Protein AF-W1MX96-F1 (afdb_monomer)

Sequence (68 aa):
MGLADTRGTLFNHYAKILEQVNPKIFLVENVKGLTTHDHGRTLKTMIKVFEDLEYKKTYSESLRQSQL

Mean predicted aligned error: 7.21 Å

Foldseek 3Di:
DQCPDPNVVVLVVVLVCCLVVVDPDDDDDDDPCCCCPPPNVNVVVSVVSCVVSVDDDDDDDPPDPPPD

Structure (mmCIF, N/CA/C/O backbone):
data_AF-W1MX96-F1
#
_entry.id   AF-W1MX96-F1
#
loop_
_atom_site.group_PDB
_atom_site.id
_atom_site.type_symbol
_atom_site.label_atom_id
_atom_site.label_alt_id
_atom_site.label_comp_id
_atom_site.label_asym_id
_atom_site.label_entity_id
_atom_site.label_seq_id
_atom_site.pdbx_PDB_i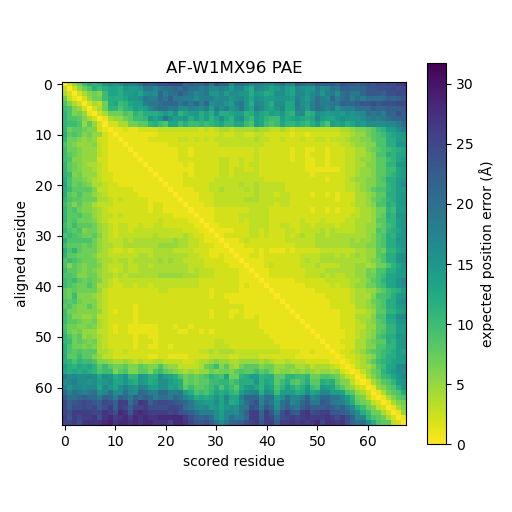ns_code
_atom_site.Cartn_x
_atom_site.Cartn_y
_atom_site.Cartn_z
_atom_site.occupancy
_atom_site.B_iso_or_equiv
_atom_site.auth_seq_id
_atom_site.auth_comp_id
_atom_site.auth_asym_id
_atom_site.auth_atom_id
_atom_site.pdbx_PDB_model_num
ATOM 1 N N . MET A 1 1 ? 0.984 -1.134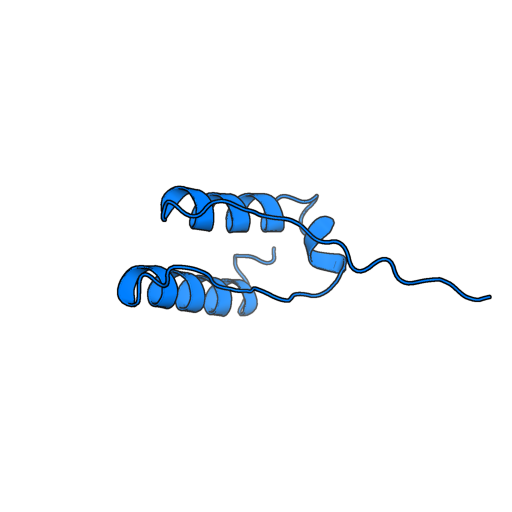 -21.143 1.00 49.91 1 MET A N 1
ATOM 2 C CA . MET A 1 1 ? -0.368 -1.123 -20.542 1.00 49.91 1 MET A CA 1
ATOM 3 C C . MET A 1 1 ? -0.442 -2.288 -19.559 1.00 49.91 1 MET A C 1
ATOM 5 O O . MET A 1 1 ? -0.276 -3.407 -20.010 1.00 49.91 1 MET A O 1
ATOM 9 N N . GLY A 1 2 ? -0.567 -2.053 -18.245 1.00 54.47 2 GLY A N 1
ATOM 10 C CA . GLY A 1 2 ? -0.547 -3.136 -17.230 1.00 54.47 2 GLY A CA 1
ATOM 11 C C . GLY A 1 2 ? -1.781 -3.194 -16.327 1.00 54.47 2 GLY A C 1
ATOM 12 O O . GLY A 1 2 ? -2.194 -4.280 -15.944 1.00 54.47 2 GLY A O 1
ATOM 13 N N . LEU A 1 3 ? -2.433 -2.053 -16.070 1.00 57.06 3 LEU A N 1
ATOM 14 C CA . LEU A 1 3 ? -3.752 -2.008 -15.417 1.00 57.06 3 LEU A CA 1
ATOM 15 C C . LEU A 1 3 ? -4.896 -2.498 -16.328 1.00 57.06 3 LEU A C 1
ATOM 17 O O . LEU A 1 3 ? -5.946 -2.872 -15.825 1.00 57.06 3 LEU A O 1
ATOM 21 N N . ALA A 1 4 ? -4.683 -2.521 -17.649 1.00 54.56 4 ALA A N 1
ATOM 22 C CA . ALA A 1 4 ? -5.633 -3.035 -18.645 1.00 54.56 4 ALA A CA 1
ATOM 23 C C . ALA A 1 4 ? -5.352 -4.493 -19.075 1.00 54.56 4 ALA A C 1
ATOM 25 O O . ALA A 1 4 ? -6.051 -5.031 -19.924 1.00 54.56 4 ALA A O 1
ATOM 26 N N . ASP A 1 5 ? -4.309 -5.114 -18.520 1.00 57.16 5 ASP A N 1
ATOM 27 C CA . ASP A 1 5 ? -3.940 -6.515 -18.750 1.00 57.16 5 ASP A CA 1
ATOM 28 C C . ASP A 1 5 ? -4.502 -7.383 -17.600 1.00 57.16 5 ASP A C 1
ATOM 30 O O . ASP A 1 5 ? -4.900 -6.863 -16.559 1.00 57.16 5 ASP A O 1
ATOM 34 N N . THR A 1 6 ? -4.504 -8.706 -17.742 1.00 54.59 6 THR A N 1
ATOM 35 C CA . THR A 1 6 ? -5.003 -9.711 -16.769 1.00 54.59 6 THR A CA 1
ATOM 36 C C . THR A 1 6 ? -4.457 -9.570 -15.330 1.00 54.59 6 THR A C 1
ATOM 38 O O . THR A 1 6 ? -5.037 -10.066 -14.361 1.00 54.59 6 THR A O 1
ATOM 41 N N . ARG A 1 7 ? -3.354 -8.840 -15.142 1.00 58.78 7 ARG A N 1
ATOM 42 C CA . ARG A 1 7 ? -2.815 -8.469 -13.820 1.00 58.78 7 ARG A CA 1
ATOM 43 C C . ARG A 1 7 ? -3.569 -7.306 -13.167 1.00 58.78 7 ARG A C 1
ATOM 45 O O . ARG A 1 7 ? -3.741 -7.303 -11.950 1.00 58.78 7 ARG A O 1
ATOM 52 N N . GLY A 1 8 ? -4.072 -6.362 -13.961 1.00 60.78 8 GLY A N 1
ATOM 53 C CA . GLY A 1 8 ? -4.981 -5.313 -13.502 1.00 60.78 8 GLY A CA 1
ATOM 54 C C . GLY A 1 8 ? -6.298 -5.882 -12.970 1.00 60.78 8 GLY A C 1
ATOM 55 O O . GLY A 1 8 ? -6.828 -5.380 -11.982 1.00 60.78 8 GLY A O 1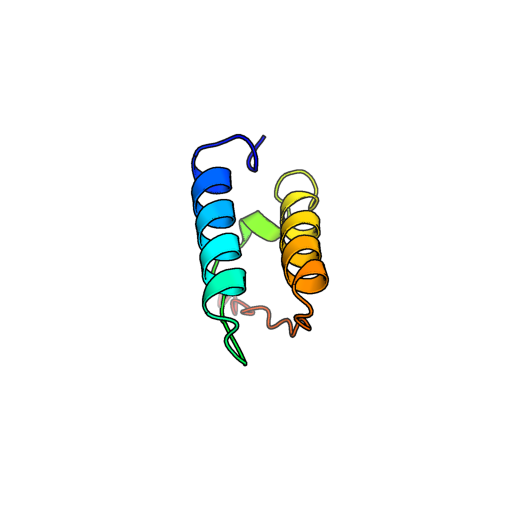
ATOM 56 N N . THR A 1 9 ? -6.779 -6.996 -13.535 1.00 72.56 9 THR A N 1
ATOM 57 C CA . THR A 1 9 ? -7.976 -7.680 -13.024 1.00 72.56 9 THR A CA 1
ATOM 58 C C . THR A 1 9 ? -7.777 -8.287 -11.634 1.00 72.56 9 THR A C 1
ATOM 60 O O . THR A 1 9 ? -8.671 -8.148 -10.802 1.00 72.56 9 THR A O 1
ATOM 63 N N . LEU A 1 10 ? -6.614 -8.878 -11.320 1.00 87.06 10 LEU A N 1
ATOM 64 C CA . LEU A 1 10 ? -6.369 -9.431 -9.977 1.00 87.06 10 LEU A CA 1
ATOM 65 C C . LEU A 1 10 ? -6.298 -8.332 -8.907 1.00 87.06 10 LEU A C 1
ATOM 67 O O . LEU A 1 10 ? -6.878 -8.485 -7.834 1.00 87.06 10 LEU A O 1
ATOM 71 N N . PHE A 1 11 ? -5.656 -7.201 -9.218 1.00 90.56 11 PHE A N 1
ATOM 72 C CA . PHE A 1 11 ? -5.643 -6.040 -8.326 1.00 90.56 11 PHE A CA 1
ATOM 73 C C . PHE A 1 11 ? -7.061 -5.523 -8.038 1.00 90.56 11 PHE A C 1
ATOM 75 O O . PHE A 1 11 ? -7.395 -5.258 -6.886 1.00 90.56 11 PHE A O 1
ATOM 82 N N . ASN A 1 12 ? -7.923 -5.448 -9.056 1.00 88.06 12 ASN A N 1
ATOM 83 C CA . ASN A 1 12 ? -9.309 -5.012 -8.874 1.00 88.06 12 ASN A CA 1
ATOM 84 C C . ASN A 1 12 ? -10.096 -5.953 -7.950 1.00 88.06 12 ASN A C 1
ATOM 86 O O . ASN A 1 12 ? -10.881 -5.491 -7.125 1.00 88.06 12 ASN A O 1
ATOM 90 N N . HIS A 1 13 ? -9.894 -7.269 -8.061 1.00 92.44 13 HIS A N 1
ATOM 91 C CA . HIS A 1 13 ? -10.506 -8.225 -7.135 1.00 92.44 13 HIS A CA 1
ATOM 92 C C . HIS A 1 13 ? -9.960 -8.078 -5.716 1.00 92.44 13 HIS A C 1
ATOM 94 O O . HIS A 1 13 ? -10.735 -8.106 -4.765 1.00 92.44 13 HIS A O 1
ATOM 100 N N . TYR A 1 14 ? -8.653 -7.859 -5.572 1.00 93.81 14 TYR A N 1
ATOM 101 C CA . TYR A 1 14 ? -8.035 -7.604 -4.276 1.00 93.81 14 TYR A CA 1
ATOM 102 C C . TYR A 1 14 ? -8.621 -6.353 -3.601 1.00 93.81 14 TYR A C 1
ATOM 104 O O . TYR A 1 14 ? -9.022 -6.417 -2.443 1.00 93.81 14 TYR A O 1
ATOM 112 N N . ALA A 1 15 ? -8.761 -5.244 -4.336 1.00 93.62 15 ALA A N 1
ATOM 113 C CA . ALA A 1 15 ? -9.378 -4.018 -3.827 1.00 93.62 15 ALA A CA 1
ATOM 114 C C . ALA A 1 15 ? -10.834 -4.237 -3.377 1.00 93.62 15 ALA A C 1
ATOM 116 O O . ALA A 1 15 ? -11.215 -3.776 -2.305 1.00 93.62 15 ALA A O 1
ATOM 117 N N . LYS A 1 16 ? -11.622 -5.015 -4.134 1.00 95.12 16 LYS A N 1
ATOM 118 C CA . LYS A 1 16 ? -12.992 -5.393 -3.737 1.00 95.12 16 LYS A CA 1
ATOM 119 C C . LYS A 1 16 ? -13.027 -6.209 -2.445 1.00 95.12 16 LYS A C 1
ATOM 121 O O . LYS A 1 16 ? -13.911 -6.008 -1.623 1.00 95.12 16 LYS A O 1
ATOM 126 N N . ILE A 1 17 ? -12.076 -7.125 -2.256 1.00 96.38 17 ILE A N 1
ATOM 127 C CA . ILE A 1 17 ? -11.972 -7.898 -1.012 1.00 96.38 17 ILE A CA 1
ATOM 128 C C . ILE A 1 17 ? -11.624 -6.974 0.158 1.00 96.38 17 ILE A C 1
ATOM 130 O O . ILE A 1 17 ? -12.220 -7.111 1.222 1.00 96.38 17 ILE A O 1
ATOM 134 N N . LEU A 1 18 ? -10.704 -6.021 -0.029 1.00 96.88 18 LEU A N 1
ATOM 135 C CA . LEU A 1 18 ? -10.372 -5.046 1.012 1.00 96.88 18 LEU A CA 1
ATOM 136 C C . LEU A 1 18 ? -11.583 -4.204 1.414 1.00 96.88 18 LEU A C 1
ATOM 138 O O . LEU A 1 18 ? -11.827 -4.047 2.603 1.00 96.88 18 LEU A O 1
ATOM 142 N N . GLU A 1 19 ? -12.359 -3.720 0.446 1.00 96.31 19 GLU A N 1
ATOM 143 C CA . GLU A 1 19 ? -13.583 -2.957 0.706 1.00 96.31 19 GLU A CA 1
ATOM 144 C C . GLU A 1 19 ? -14.620 -3.783 1.488 1.00 96.31 19 GLU A C 1
ATOM 146 O O . GLU A 1 19 ? -15.209 -3.300 2.450 1.00 96.31 19 GLU A O 1
ATOM 151 N N . GLN A 1 20 ? -14.810 -5.054 1.119 1.00 97.62 20 GLN A N 1
ATOM 152 C CA . GLN A 1 20 ? -15.785 -5.937 1.767 1.00 97.62 20 GLN A CA 1
ATOM 153 C C . GLN A 1 20 ? -15.371 -6.375 3.174 1.00 97.62 20 GLN A C 1
ATOM 155 O O . GLN A 1 20 ? -16.208 -6.458 4.071 1.00 97.62 20 GLN A O 1
ATOM 160 N N . VAL A 1 21 ? -14.096 -6.716 3.359 1.00 97.94 21 VAL A N 1
ATOM 161 C CA . VAL A 1 21 ? -13.579 -7.248 4.628 1.00 97.94 21 VAL A CA 1
ATOM 162 C C . VAL A 1 21 ? -13.219 -6.120 5.595 1.00 97.94 21 VAL A C 1
ATOM 164 O O . VAL A 1 21 ? -13.260 -6.328 6.806 1.00 97.94 21 VAL A O 1
ATOM 167 N N . ASN A 1 22 ? -12.860 -4.944 5.075 1.00 96.69 22 ASN A N 1
ATOM 168 C CA . ASN A 1 22 ?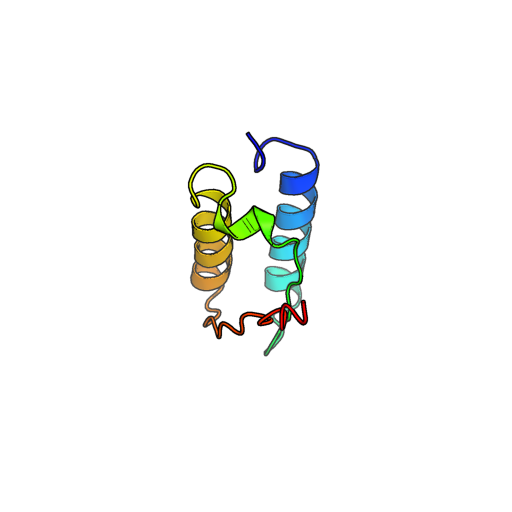 -12.371 -3.785 5.819 1.00 96.69 22 ASN A CA 1
ATOM 169 C C . ASN A 1 22 ? -11.358 -4.158 6.928 1.00 96.69 22 ASN A C 1
ATOM 171 O O . ASN A 1 22 ? -11.574 -3.869 8.113 1.00 96.69 22 ASN A O 1
ATOM 175 N N . PRO A 1 23 ? -10.260 -4.872 6.596 1.00 97.56 23 PRO A N 1
ATOM 176 C CA . PRO A 1 23 ? -9.268 -5.254 7.593 1.00 97.56 23 PRO A CA 1
ATO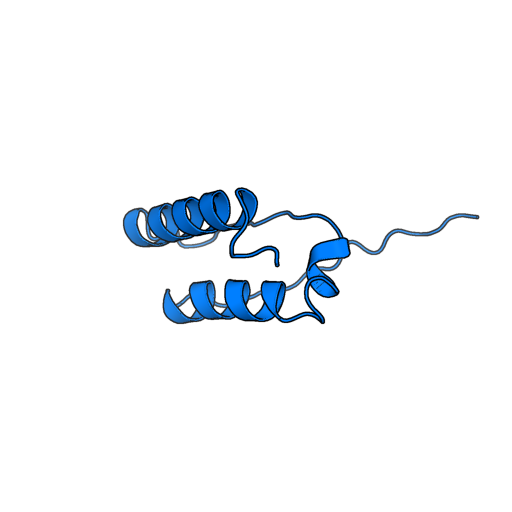M 177 C C . PRO A 1 23 ? -8.588 -4.018 8.189 1.00 97.56 23 PRO A C 1
ATOM 179 O O . PRO A 1 23 ? -8.412 -3.014 7.513 1.00 97.56 23 PRO A O 1
ATOM 182 N N . LYS A 1 24 ? -8.104 -4.107 9.434 1.00 95.69 24 LYS A N 1
ATOM 183 C CA . LYS A 1 24 ? -7.322 -3.015 10.051 1.00 95.69 24 LYS A CA 1
ATOM 184 C C . LYS A 1 24 ? -5.963 -2.800 9.374 1.00 95.69 24 LYS A C 1
ATOM 186 O O . LYS A 1 24 ? -5.442 -1.690 9.383 1.00 95.69 24 LYS A O 1
ATOM 191 N N . ILE A 1 25 ? -5.364 -3.877 8.862 1.00 94.75 25 ILE A N 1
ATOM 192 C CA . ILE A 1 25 ? -4.035 -3.911 8.238 1.00 94.75 25 ILE A CA 1
ATOM 193 C C . ILE A 1 25 ? -4.060 -4.967 7.130 1.00 94.75 25 ILE A C 1
ATOM 195 O O . ILE A 1 25 ? -4.642 -6.036 7.312 1.00 94.75 25 ILE A O 1
ATOM 199 N N . PHE A 1 26 ? -3.387 -4.695 6.014 1.00 94.50 26 PHE A N 1
ATOM 200 C CA . PHE A 1 26 ? -3.103 -5.673 4.966 1.00 94.50 26 PHE A CA 1
ATOM 201 C C . PHE A 1 26 ? -1.673 -5.491 4.443 1.00 94.50 26 PHE A C 1
ATOM 203 O O . PHE A 1 26 ? -1.037 -4.464 4.684 1.00 94.50 26 PHE A O 1
ATOM 210 N N . LEU A 1 27 ? -1.173 -6.487 3.714 1.00 92.75 27 LEU A N 1
ATOM 211 C CA . LEU A 1 27 ? 0.132 -6.455 3.059 1.00 92.75 27 LEU A CA 1
ATOM 212 C C . LEU A 1 27 ? -0.036 -6.805 1.582 1.00 92.75 27 LEU A C 1
ATOM 214 O O . LEU A 1 27 ? -0.790 -7.715 1.248 1.00 92.75 27 LEU A O 1
ATOM 218 N N . VAL A 1 28 ? 0.691 -6.106 0.711 1.00 89.25 28 VAL A N 1
ATOM 219 C CA . VAL A 1 28 ? 0.753 -6.417 -0.721 1.00 89.25 28 VAL A CA 1
ATOM 220 C C . VAL A 1 28 ? 2.208 -6.564 -1.123 1.00 89.25 28 VAL A C 1
ATOM 222 O O . VAL A 1 28 ? 3.012 -5.664 -0.888 1.00 89.25 28 VAL A O 1
ATOM 225 N N . GLU A 1 29 ? 2.528 -7.694 -1.742 1.00 89.31 29 GLU A N 1
ATOM 226 C CA . GLU A 1 29 ? 3.839 -7.981 -2.319 1.00 89.31 29 GLU A CA 1
ATOM 227 C C . GLU A 1 29 ? 3.734 -7.935 -3.847 1.00 89.31 29 GLU A C 1
ATOM 229 O O . GLU A 1 29 ? 2.700 -8.276 -4.430 1.00 89.31 29 GLU A O 1
ATOM 234 N N . ASN A 1 30 ? 4.773 -7.415 -4.498 1.00 88.56 30 ASN A N 1
ATOM 235 C CA . ASN A 1 30 ? 4.858 -7.360 -5.948 1.00 88.56 30 ASN A CA 1
A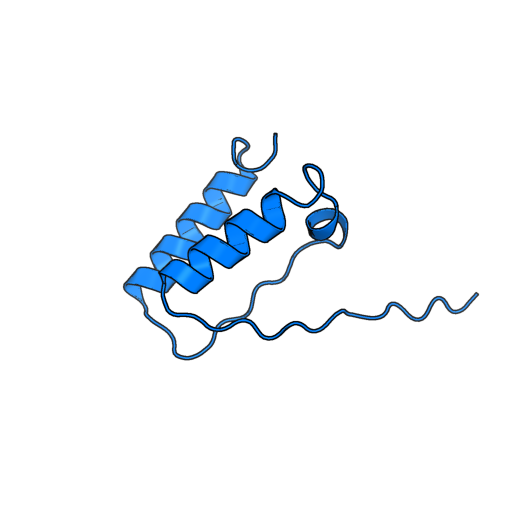TOM 236 C C . ASN A 1 30 ? 6.326 -7.261 -6.379 1.00 88.56 30 ASN A C 1
ATOM 238 O O . ASN A 1 30 ? 7.200 -6.851 -5.617 1.00 88.56 30 ASN A O 1
ATOM 242 N N . VAL A 1 31 ? 6.592 -7.542 -7.653 1.00 88.94 31 VAL A N 1
ATOM 243 C CA . VAL A 1 31 ? 7.944 -7.496 -8.213 1.00 88.94 31 VAL A CA 1
ATOM 244 C C . VAL A 1 31 ? 8.520 -6.075 -8.223 1.00 88.94 31 VAL A C 1
ATOM 246 O O . VAL A 1 31 ? 7.805 -5.092 -8.428 1.00 88.94 31 VAL A O 1
ATOM 249 N N . LYS A 1 32 ? 9.855 -5.963 -8.131 1.00 86.38 32 LYS A N 1
ATOM 250 C CA . LYS A 1 32 ? 10.591 -4.679 -8.157 1.00 86.38 32 LYS A CA 1
ATOM 251 C C . LYS A 1 32 ? 10.209 -3.777 -9.338 1.00 86.38 32 LYS A C 1
ATOM 253 O O . LYS A 1 32 ? 10.208 -2.560 -9.205 1.00 86.38 32 LYS A O 1
ATOM 258 N N . GLY A 1 33 ? 9.866 -4.369 -10.483 1.00 88.25 33 GLY A N 1
ATOM 259 C CA . GLY A 1 33 ? 9.453 -3.636 -11.680 1.00 88.25 33 GLY A CA 1
ATOM 260 C C . GLY A 1 33 ? 8.176 -2.805 -11.512 1.00 88.25 33 GLY A C 1
ATOM 261 O O . GLY A 1 33 ? 7.941 -1.917 -12.323 1.00 88.25 33 GLY A O 1
ATOM 262 N N . LEU A 1 34 ? 7.364 -3.032 -10.471 1.00 88.56 34 LEU A N 1
ATOM 263 C CA . LEU A 1 34 ? 6.145 -2.258 -10.224 1.00 88.56 34 LEU A CA 1
ATOM 264 C C . LEU A 1 34 ? 6.426 -0.759 -10.023 1.00 88.56 34 LEU A C 1
ATOM 266 O O . LEU A 1 34 ? 5.639 0.073 -10.474 1.00 88.56 34 LEU A O 1
ATOM 270 N N . THR A 1 35 ? 7.548 -0.407 -9.385 1.00 87.56 35 THR A N 1
ATOM 271 C CA . THR A 1 35 ? 7.901 0.993 -9.085 1.00 87.56 35 THR A CA 1
ATOM 272 C C . THR A 1 35 ? 8.210 1.803 -10.342 1.00 87.56 35 THR A C 1
ATOM 274 O O . THR A 1 35 ? 7.953 3.004 -10.383 1.00 87.56 35 THR A O 1
ATOM 277 N N . THR A 1 36 ? 8.717 1.150 -11.388 1.00 89.62 36 THR A N 1
ATOM 278 C CA . THR A 1 36 ? 9.055 1.773 -12.675 1.00 89.62 36 THR A CA 1
ATOM 279 C C . THR A 1 36 ? 8.017 1.494 -13.760 1.00 89.62 36 THR A C 1
ATOM 281 O O . THR A 1 36 ? 8.030 2.144 -14.808 1.00 89.62 36 THR A O 1
ATOM 284 N N . HIS A 1 37 ? 7.083 0.572 -13.514 1.00 87.06 37 HIS A N 1
ATOM 285 C CA . HIS A 1 37 ? 6.071 0.174 -14.480 1.00 87.06 37 HIS A CA 1
ATOM 286 C C . HIS A 1 37 ? 5.193 1.358 -14.897 1.00 87.06 37 HIS A C 1
ATOM 288 O O . HIS A 1 37 ? 4.693 2.116 -14.062 1.00 87.06 37 HIS A O 1
ATOM 294 N N . ASP A 1 38 ? 4.993 1.499 -16.210 1.00 89.44 38 ASP A N 1
ATOM 295 C CA . ASP A 1 38 ? 4.231 2.598 -16.806 1.00 89.44 38 ASP A CA 1
ATOM 296 C C . ASP A 1 38 ? 4.709 3.980 -16.311 1.00 89.44 38 ASP A C 1
ATOM 298 O O . ASP A 1 38 ? 3.914 4.845 -15.949 1.00 89.44 38 ASP A O 1
ATOM 302 N N . HIS A 1 39 ? 6.032 4.164 -16.222 1.00 90.06 39 HIS A N 1
ATOM 303 C CA . HIS A 1 39 ? 6.671 5.365 -15.666 1.00 90.06 39 HIS A CA 1
ATOM 304 C C . HIS A 1 39 ? 6.204 5.687 -14.232 1.00 90.06 39 HIS A C 1
ATOM 306 O O . HIS A 1 39 ? 5.972 6.842 -13.870 1.00 90.06 39 HIS A O 1
ATOM 312 N N . GLY A 1 40 ? 6.011 4.645 -13.420 1.00 88.62 40 GLY A N 1
ATOM 313 C CA . GLY A 1 40 ? 5.560 4.734 -12.031 1.00 88.62 40 GLY A CA 1
ATOM 314 C C . GLY A 1 40 ? 4.069 5.040 -11.858 1.00 88.62 40 GLY A C 1
ATOM 315 O O . GLY A 1 40 ? 3.598 5.148 -10.725 1.00 88.62 40 GLY A O 1
ATOM 316 N N . ARG A 1 41 ? 3.293 5.171 -12.944 1.00 88.94 41 ARG A N 1
ATOM 317 C CA . ARG A 1 41 ? 1.848 5.444 -12.855 1.00 88.94 41 ARG A CA 1
ATOM 318 C C . ARG A 1 41 ? 1.085 4.302 -12.202 1.00 88.94 41 ARG A C 1
ATOM 320 O O . ARG A 1 41 ? 0.181 4.557 -11.421 1.00 88.94 41 ARG A O 1
ATOM 327 N N . THR A 1 42 ? 1.473 3.054 -12.466 1.00 88.44 42 THR A N 1
ATOM 328 C CA . THR A 1 42 ? 0.754 1.887 -11.932 1.00 88.44 42 THR A CA 1
ATOM 329 C C . THR A 1 42 ? 0.789 1.836 -10.407 1.00 88.44 42 THR A C 1
ATOM 331 O O . THR A 1 42 ? -0.264 1.732 -9.786 1.00 88.44 42 THR A O 1
ATOM 334 N N . LEU A 1 43 ? 1.967 1.999 -9.797 1.00 90.25 43 LEU A N 1
ATOM 335 C CA . LEU A 1 43 ? 2.086 2.056 -8.339 1.00 90.25 43 LEU A CA 1
ATOM 336 C C . LEU A 1 43 ? 1.295 3.235 -7.750 1.00 90.25 43 LEU A C 1
ATOM 338 O O . LEU A 1 43 ? 0.596 3.065 -6.755 1.00 90.25 43 LEU A O 1
ATOM 342 N N . LYS A 1 44 ? 1.357 4.415 -8.384 1.00 90.81 44 LYS A N 1
ATOM 343 C CA . LYS A 1 44 ? 0.593 5.597 -7.948 1.00 90.81 44 LYS A CA 1
ATOM 344 C C . LYS A 1 44 ? -0.915 5.344 -7.964 1.00 90.81 44 LYS A C 1
ATOM 346 O O . LYS A 1 44 ? -1.590 5.691 -7.002 1.00 90.81 44 LYS A O 1
ATOM 351 N N . THR A 1 45 ? -1.436 4.718 -9.019 1.00 91.12 45 THR A N 1
ATOM 352 C CA . THR A 1 45 ? -2.856 4.353 -9.108 1.00 91.12 45 THR A CA 1
ATOM 353 C C . THR A 1 45 ? -3.244 3.344 -8.032 1.00 91.12 45 THR A C 1
ATOM 355 O O . THR A 1 45 ? -4.266 3.530 -7.383 1.00 91.12 45 THR A O 1
ATOM 358 N N . MET A 1 46 ? -2.425 2.314 -7.796 1.00 91.88 46 MET A N 1
ATOM 359 C CA . MET A 1 46 ? -2.701 1.326 -6.747 1.00 91.88 46 MET A CA 1
ATOM 360 C C . MET A 1 46 ? -2.748 1.968 -5.357 1.00 91.88 46 MET A C 1
ATOM 362 O O . MET A 1 46 ? -3.678 1.719 -4.599 1.00 91.88 46 MET A O 1
ATOM 366 N N . ILE A 1 47 ? -1.777 2.834 -5.042 1.00 92.75 47 ILE A N 1
ATOM 367 C CA . ILE A 1 47 ? -1.745 3.579 -3.777 1.00 92.75 47 ILE A CA 1
ATOM 368 C C . ILE A 1 47 ? -2.990 4.452 -3.631 1.00 92.75 47 ILE A C 1
ATOM 370 O O . ILE A 1 47 ? -3.592 4.448 -2.564 1.00 92.75 47 ILE A O 1
ATOM 374 N N . LYS A 1 48 ? -3.401 5.149 -4.697 1.00 93.31 48 LYS A N 1
ATOM 375 C CA . LYS A 1 48 ? -4.604 5.981 -4.666 1.00 93.31 48 LYS A CA 1
ATOM 376 C C . LYS A 1 48 ? -5.861 5.170 -4.341 1.00 93.31 48 LYS A C 1
ATOM 378 O O . LYS A 1 48 ? -6.657 5.619 -3.534 1.00 93.31 48 LYS A O 1
ATOM 383 N N . VAL A 1 49 ? -6.012 3.972 -4.905 1.00 93.94 49 VAL A N 1
ATOM 384 C CA . VAL A 1 49 ? -7.145 3.088 -4.574 1.00 93.94 49 VAL A CA 1
ATOM 385 C C . VAL A 1 49 ? -7.143 2.710 -3.091 1.00 93.94 49 VAL A C 1
ATOM 387 O O . VAL A 1 49 ? -8.197 2.706 -2.469 1.00 93.94 49 VAL A O 1
ATOM 390 N N . PHE A 1 50 ? -5.981 2.427 -2.497 1.00 94.62 50 PHE A N 1
ATOM 391 C CA . PHE A 1 50 ? -5.905 2.157 -1.058 1.00 94.62 50 PHE A CA 1
ATOM 392 C C . PHE A 1 50 ? -6.227 3.397 -0.213 1.00 94.62 50 PHE A C 1
ATOM 394 O O . PHE A 1 50 ? -6.938 3.280 0.779 1.00 94.62 50 PHE A O 1
ATOM 401 N N . GLU A 1 51 ? -5.741 4.575 -0.610 1.00 94.56 51 GLU A N 1
ATOM 402 C CA . GLU A 1 51 ? -6.048 5.847 0.058 1.00 94.56 51 GLU A CA 1
ATOM 403 C C . GLU A 1 51 ? -7.548 6.190 -0.028 1.00 94.56 51 GLU A C 1
ATOM 405 O O . GLU A 1 51 ? -8.123 6.645 0.958 1.00 94.56 51 GLU A O 1
ATOM 410 N N . ASP A 1 52 ? -8.194 5.914 -1.168 1.00 95.25 52 ASP A N 1
ATOM 411 C CA . ASP A 1 52 ? -9.637 6.098 -1.375 1.00 95.25 52 ASP A CA 1
ATOM 412 C C . ASP A 1 52 ? -10.475 5.106 -0.524 1.00 95.25 52 ASP A C 1
ATOM 414 O O . ASP A 1 52 ? -11.621 5.398 -0.198 1.00 95.25 52 ASP A O 1
ATOM 418 N N . LEU A 1 53 ? -9.890 3.973 -0.107 1.00 95.00 53 LEU A N 1
ATOM 419 C CA . LEU A 1 53 ? -10.442 3.023 0.877 1.00 95.00 53 LEU A CA 1
ATOM 420 C C . LEU A 1 53 ? -10.046 3.365 2.333 1.00 95.00 53 LEU A C 1
ATOM 422 O O . LEU A 1 53 ? -10.094 2.508 3.211 1.00 95.00 53 LEU A O 1
ATOM 426 N N . GLU A 1 54 ? -9.615 4.603 2.589 1.00 96.06 54 GLU A N 1
ATOM 427 C CA . GLU A 1 54 ? -9.198 5.130 3.900 1.00 96.06 54 GLU A CA 1
ATOM 428 C C . GLU A 1 54 ? -7.958 4.459 4.524 1.00 96.06 54 GLU A C 1
ATOM 430 O O . GLU A 1 54 ? -7.653 4.643 5.710 1.00 96.06 54 GLU A O 1
ATOM 435 N N . TYR A 1 55 ? -7.166 3.736 3.728 1.00 95.00 55 TYR A N 1
ATOM 436 C CA . TYR A 1 55 ? -5.927 3.132 4.201 1.00 95.00 55 TYR A CA 1
ATOM 437 C C . TYR A 1 55 ? -4.736 4.080 4.125 1.00 95.00 55 TYR A C 1
ATOM 439 O O . TYR A 1 55 ? -4.496 4.777 3.139 1.00 95.00 55 TYR A O 1
ATOM 447 N N . LYS A 1 56 ? -3.910 4.039 5.173 1.00 90.88 56 LYS A N 1
ATOM 448 C CA . LYS A 1 56 ? -2.627 4.742 5.220 1.00 90.88 56 LYS A CA 1
ATOM 449 C C . LYS A 1 56 ? -1.511 3.810 4.779 1.00 90.88 56 LYS A C 1
ATOM 451 O O . LYS A 1 56 ? -1.426 2.669 5.227 1.00 90.88 56 LYS A O 1
ATOM 456 N N . LYS A 1 57 ? -0.623 4.317 3.927 1.00 82.06 57 LYS A N 1
ATOM 457 C CA . LYS A 1 57 ? 0.543 3.568 3.458 1.00 82.06 57 LYS A CA 1
ATOM 458 C C . LYS A 1 57 ? 1.711 3.677 4.434 1.00 82.06 57 LYS A C 1
ATOM 460 O O . LYS A 1 57 ? 2.060 4.769 4.877 1.00 82.06 57 LYS A O 1
ATOM 465 N N . THR A 1 58 ? 2.375 2.551 4.644 1.00 82.69 58 THR A N 1
ATOM 466 C CA . THR A 1 58 ? 3.727 2.473 5.201 1.00 82.69 58 THR A CA 1
ATOM 467 C C . THR A 1 58 ? 4.569 1.720 4.181 1.00 82.69 58 THR A C 1
ATOM 469 O O . THR A 1 58 ? 4.153 0.662 3.714 1.00 82.69 58 THR A O 1
ATOM 472 N N . TYR A 1 59 ? 5.710 2.279 3.776 1.00 68.81 59 TYR A N 1
ATOM 473 C CA . TYR A 1 59 ? 6.553 1.695 2.732 1.00 68.81 59 TYR A C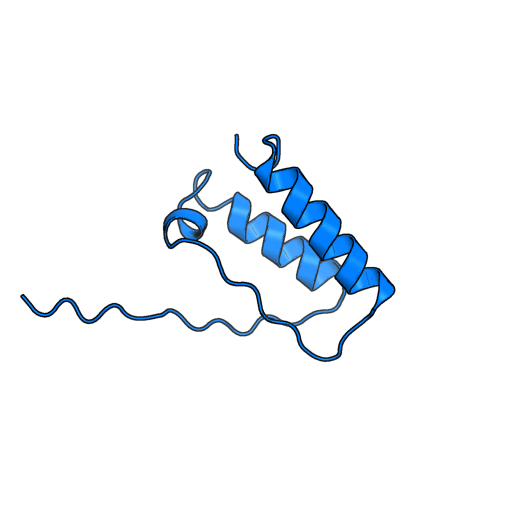A 1
ATOM 474 C C . TYR A 1 59 ? 7.819 1.107 3.350 1.00 68.81 59 TYR A C 1
ATOM 476 O O . TYR A 1 59 ? 8.512 1.789 4.103 1.00 68.81 59 TYR A O 1
ATOM 484 N N . SER A 1 60 ? 8.134 -0.142 3.014 1.00 67.56 60 SER A N 1
ATOM 485 C CA . SER A 1 60 ? 9.425 -0.759 3.312 1.00 67.56 60 SER A CA 1
ATOM 486 C C . SER A 1 60 ? 10.009 -1.312 2.019 1.00 67.56 60 SER A C 1
ATOM 488 O O . SER A 1 60 ? 9.443 -2.232 1.430 1.00 67.56 60 SER A O 1
ATOM 490 N N . GLU A 1 61 ? 11.132 -0.759 1.565 1.00 61.81 61 GLU A N 1
ATOM 491 C CA . GLU A 1 61 ? 11.876 -1.338 0.448 1.00 61.81 61 GLU A CA 1
ATOM 492 C C . GLU A 1 61 ? 12.742 -2.487 0.957 1.00 61.81 61 GLU A C 1
ATOM 494 O O . GLU A 1 61 ? 13.552 -2.315 1.868 1.00 61.81 61 GLU A O 1
ATOM 499 N N . SER A 1 62 ? 12.616 -3.664 0.345 1.00 60.56 62 SER A N 1
ATOM 500 C CA . SER A 1 62 ? 13.615 -4.711 0.524 1.00 60.56 62 SER A CA 1
ATOM 501 C C . SER A 1 62 ? 14.906 -4.266 -0.175 1.00 60.56 62 SER A C 1
ATOM 503 O O . SER A 1 62 ? 15.051 -4.422 -1.393 1.00 60.56 62 SER A O 1
ATOM 505 N N . LEU A 1 63 ? 15.841 -3.684 0.578 1.00 52.19 63 LEU A N 1
ATOM 506 C CA . LEU A 1 63 ? 17.205 -3.449 0.113 1.00 52.19 63 LEU A CA 1
ATOM 507 C C . LEU A 1 63 ? 17.833 -4.808 -0.193 1.00 52.19 63 LEU A C 1
ATOM 509 O O . LEU A 1 63 ? 18.173 -5.575 0.708 1.00 52.19 63 LEU A O 1
ATOM 513 N N . ARG A 1 64 ? 17.988 -5.130 -1.477 1.00 56.50 64 ARG A N 1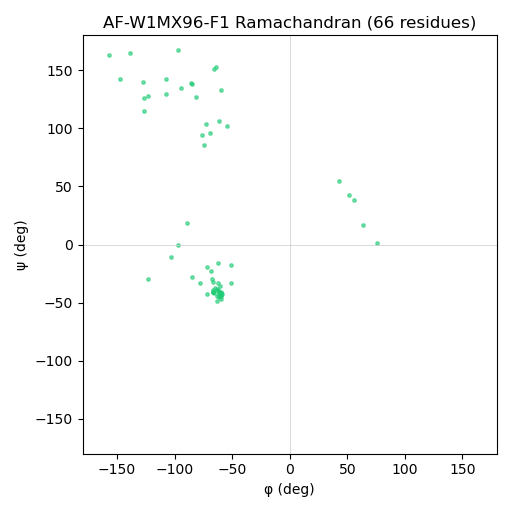
ATOM 514 C CA . ARG A 1 64 ? 18.820 -6.264 -1.866 1.00 56.50 64 ARG A CA 1
ATOM 515 C C . ARG A 1 64 ? 20.269 -5.830 -1.649 1.00 56.50 64 ARG A C 1
ATOM 517 O O . ARG A 1 64 ? 20.789 -5.046 -2.437 1.00 56.50 64 ARG A O 1
ATOM 524 N N . GLN A 1 65 ? 20.888 -6.313 -0.570 1.00 44.34 65 GLN A N 1
ATOM 525 C CA . GLN A 1 65 ? 22.342 -6.312 -0.404 1.00 44.34 65 GLN A CA 1
ATOM 526 C C . GLN A 1 65 ? 22.931 -7.010 -1.635 1.00 44.34 65 GLN A C 1
ATOM 528 O O . GLN A 1 65 ? 22.838 -8.229 -1.781 1.00 44.34 65 GLN A O 1
ATOM 533 N N . SER A 1 66 ? 23.457 -6.229 -2.572 1.00 47.56 66 SER A N 1
ATOM 534 C CA . SER A 1 66 ? 24.298 -6.742 -3.644 1.00 47.56 66 SER A CA 1
ATOM 535 C C . SER A 1 66 ? 25.653 -7.062 -3.023 1.00 47.56 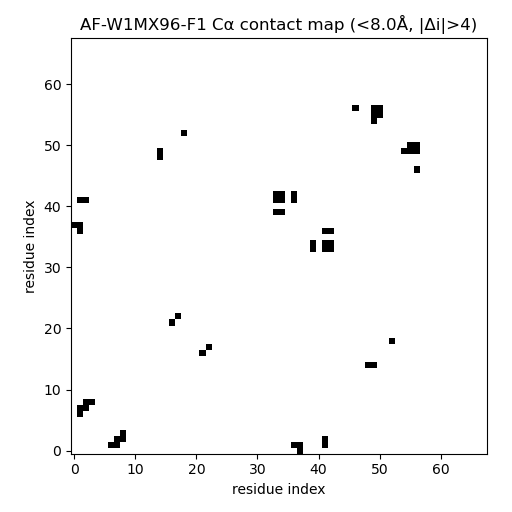66 SER A C 1
ATOM 537 O O . SER A 1 66 ? 26.531 -6.209 -3.009 1.00 47.56 66 SER A O 1
ATOM 539 N N . GLN A 1 67 ? 25.805 -8.260 -2.456 1.00 42.75 67 GLN A N 1
ATOM 540 C CA . GLN A 1 67 ? 27.129 -8.843 -2.253 1.00 42.75 67 GLN A CA 1
ATOM 541 C C . GLN A 1 67 ? 27.627 -9.358 -3.603 1.00 42.75 67 GLN A C 1
ATOM 543 O O . GLN A 1 67 ? 27.286 -10.473 -3.995 1.00 42.75 67 GLN A O 1
ATOM 548 N N . LEU A 1 68 ? 28.386 -8.516 -4.302 1.00 38.62 68 LEU A N 1
ATOM 549 C CA . LEU A 1 68 ? 29.475 -8.888 -5.204 1.00 38.62 68 LEU A CA 1
ATOM 550 C C . LEU A 1 68 ? 30.560 -7.819 -5.081 1.00 38.62 68 LEU A C 1
ATOM 552 O O . LEU A 1 68 ? 30.188 -6.624 -5.127 1.00 38.62 68 LEU A O 1
#

Organism: NCBI:txid641146

Radius of gyration: 13.48 Å; Cα contacts (8 Å, |Δi|>4): 29; chains: 1; bounding box: 45×16×31 Å

Solvent-accessible surface area (backbone atoms only — not comparable to full-atom values): 4512 Å² total; per-residue (Å²): 129,57,72,85,36,82,64,25,53,54,53,54,52,50,52,52,50,46,69,74,66,60,64,97,74,87,86,86,86,78,64,81,61,45,64,57,32,79,83,29,46,55,46,52,52,54,51,48,56,41,43,76,70,74,47,82,89,81,89,81,82,87,77,77,82,77,88,123

Secondary structure (DSSP, 8-state):
--TTSHHHHHHHHHHHHHHHH--S-------GGGGTGGGGHHHHHHHHHHHHTTPPP-----------

InterPro domains:
  IPR001525 C-5 cytosine methyltransferase [PF00145] (2-59)
  IPR029063 S-adenosyl-L-methionine-dependent methyltransferase superfamily [G3DSA:3.40.50.150] (2-59)
  IPR029063 S-adenosyl-L-methionine-dependent methyltransferase superfamily [SSF53335] (2-58)

pLDDT: mean 81.73, std 17.07, range [38.62, 97.94]